Protein AF-A0A4Y2BBR0-F1 (afdb_monomer_lite)

pLDDT: mean 77.21, std 17.89, range [35.38, 98.12]

Radius of gyration: 24.41 Å; chains: 1; bounding box: 59×40×58 Å

Structure (mmCIF, N/CA/C/O backbone):
data_AF-A0A4Y2BBR0-F1
#
_entry.id   AF-A0A4Y2BBR0-F1
#
loop_
_atom_site.group_PDB
_atom_site.id
_atom_site.type_symbol
_atom_site.label_atom_id
_atom_site.label_alt_id
_atom_site.label_comp_id
_atom_site.label_asym_id
_atom_site.label_entity_id
_atom_site.label_seq_id
_atom_site.pdbx_PDB_ins_code
_atom_site.Cartn_x
_atom_site.Cartn_y
_atom_site.Cartn_z
_atom_site.occupancy
_atom_site.B_iso_or_equiv
_atom_site.auth_seq_id
_atom_site.auth_comp_id
_atom_site.auth_asym_id
_atom_site.auth_atom_id
_atom_site.pdbx_PDB_model_num
ATOM 1 N N . MET A 1 1 ? 34.898 -4.108 -26.475 1.00 69.12 1 MET A N 1
ATOM 2 C CA . MET A 1 1 ? 33.436 -4.057 -26.256 1.00 69.12 1 MET A CA 1
ATOM 3 C C . MET A 1 1 ? 33.007 -5.453 -25.834 1.00 69.12 1 MET A C 1
ATOM 5 O O . MET A 1 1 ? 33.370 -6.390 -26.530 1.00 69.12 1 MET A O 1
ATOM 9 N N . PHE A 1 2 ? 32.385 -5.624 -24.665 1.00 76.81 2 PHE A N 1
ATOM 10 C CA . PHE A 1 2 ? 31.959 -6.950 -24.196 1.00 76.81 2 PHE A CA 1
ATOM 11 C C . PHE A 1 2 ? 30.621 -7.337 -24.835 1.00 76.81 2 PHE A C 1
ATOM 13 O O . PHE A 1 2 ? 29.759 -6.477 -25.000 1.00 76.81 2 PHE A O 1
ATOM 20 N N . ASP A 1 3 ? 30.467 -8.614 -25.189 1.00 89.81 3 ASP A N 1
ATOM 21 C CA . ASP A 1 3 ? 29.227 -9.168 -25.743 1.00 89.81 3 ASP A CA 1
ATOM 22 C C . ASP A 1 3 ? 28.131 -9.265 -24.665 1.00 89.81 3 ASP A C 1
ATOM 24 O O . ASP A 1 3 ? 28.410 -9.595 -23.507 1.00 89.81 3 ASP A O 1
ATOM 28 N N . GLU A 1 4 ? 26.876 -9.025 -25.044 1.00 87.62 4 GLU A N 1
ATOM 29 C CA . GLU A 1 4 ? 25.710 -9.030 -24.149 1.00 87.62 4 GLU A CA 1
ATOM 30 C C . GLU A 1 4 ? 25.586 -10.361 -23.395 1.00 87.62 4 GLU A C 1
ATOM 32 O O . GLU A 1 4 ? 25.367 -10.397 -22.180 1.00 87.62 4 GLU A O 1
ATOM 37 N N . LYS A 1 5 ? 25.837 -11.478 -24.087 1.00 89.44 5 LYS A N 1
ATOM 38 C CA . LYS A 1 5 ? 25.801 -12.823 -23.493 1.00 89.44 5 LYS A CA 1
ATOM 39 C C . LYS A 1 5 ? 26.865 -13.003 -22.416 1.00 89.44 5 LYS A C 1
ATOM 41 O O . LYS A 1 5 ? 26.626 -13.682 -21.417 1.00 89.44 5 LYS A O 1
ATOM 46 N N . THR A 1 6 ? 28.027 -12.376 -22.597 1.00 92.81 6 THR A N 1
ATOM 47 C CA . THR A 1 6 ? 29.122 -12.421 -21.620 1.00 92.81 6 THR A CA 1
ATOM 48 C C . THR A 1 6 ? 28.715 -11.707 -20.332 1.00 92.81 6 THR A C 1
ATOM 50 O O . THR A 1 6 ? 28.948 -12.230 -19.241 1.00 92.81 6 THR A O 1
ATOM 53 N N . ILE A 1 7 ? 28.023 -10.570 -20.449 1.00 89.75 7 ILE A N 1
ATOM 54 C CA . ILE A 1 7 ? 27.515 -9.797 -19.308 1.00 89.75 7 ILE A CA 1
ATOM 55 C C . ILE A 1 7 ? 26.431 -10.585 -18.560 1.00 89.75 7 ILE A C 1
ATOM 57 O O . ILE A 1 7 ? 26.521 -10.751 -17.344 1.00 89.75 7 ILE A O 1
ATOM 61 N N . VAL A 1 8 ? 25.444 -11.146 -19.269 1.00 89.94 8 VAL A N 1
ATOM 62 C CA . VAL A 1 8 ? 24.365 -11.942 -18.651 1.00 89.94 8 VAL A CA 1
ATOM 63 C C . VAL A 1 8 ? 24.916 -13.174 -17.929 1.00 89.94 8 VAL A C 1
ATOM 65 O O . VAL A 1 8 ? 24.489 -13.483 -16.815 1.00 89.94 8 VAL A O 1
ATOM 68 N N . ASN A 1 9 ? 25.889 -13.869 -18.522 1.00 89.88 9 ASN A N 1
ATOM 69 C CA . ASN A 1 9 ? 26.516 -15.032 -17.895 1.00 89.88 9 ASN A CA 1
ATOM 70 C C . ASN A 1 9 ? 27.319 -14.652 -16.646 1.00 89.88 9 ASN A C 1
ATOM 72 O O . ASN A 1 9 ? 27.265 -15.372 -15.649 1.00 89.88 9 ASN A O 1
ATOM 76 N N . ALA A 1 10 ? 28.023 -13.518 -16.666 1.00 92.38 10 ALA A N 1
ATOM 77 C CA . ALA A 1 10 ? 28.720 -13.009 -15.490 1.00 92.38 10 ALA A CA 1
ATOM 78 C C . ALA A 1 10 ? 27.741 -12.687 -14.348 1.00 92.38 10 ALA A C 1
ATOM 80 O O . ALA A 1 10 ? 27.964 -13.148 -13.232 1.00 92.38 10 ALA A O 1
ATOM 81 N N . LEU A 1 11 ? 26.627 -11.996 -14.635 1.00 93.00 11 LEU A N 1
ATOM 82 C CA . LEU A 1 11 ? 25.576 -11.676 -13.654 1.00 93.00 11 LEU A CA 1
ATOM 83 C C . LEU A 1 11 ? 24.939 -12.935 -13.046 1.00 93.00 11 LEU A C 1
ATOM 85 O O . LEU A 1 11 ? 24.757 -13.012 -11.831 1.00 93.00 11 LEU A O 1
ATOM 89 N N . LYS A 1 12 ? 24.673 -13.959 -13.868 1.00 90.19 12 LYS A N 1
ATOM 90 C CA . LYS A 1 12 ? 24.168 -15.257 -13.393 1.00 90.19 12 LYS A CA 1
ATOM 91 C C . LYS A 1 12 ? 25.164 -15.969 -12.475 1.00 90.19 12 LYS A C 1
ATOM 93 O O . LYS A 1 12 ? 24.751 -16.520 -11.463 1.00 90.19 12 LYS A O 1
ATOM 98 N N . ARG A 1 13 ? 26.468 -15.935 -12.785 1.00 92.75 13 ARG A N 1
ATOM 99 C CA . ARG A 1 13 ? 27.518 -16.558 -11.948 1.00 92.75 13 ARG A CA 1
ATOM 100 C C . ARG A 1 13 ? 27.625 -15.933 -10.557 1.00 92.75 13 ARG A C 1
ATOM 102 O O . ARG A 1 13 ? 28.014 -16.624 -9.624 1.00 92.75 13 ARG A O 1
ATOM 109 N N . ILE A 1 14 ? 27.278 -14.654 -10.424 1.00 94.81 14 ILE A N 1
ATOM 110 C CA . ILE A 1 14 ? 27.237 -13.937 -9.140 1.00 94.81 14 ILE A CA 1
ATOM 111 C C . ILE A 1 14 ? 25.831 -13.908 -8.515 1.00 94.81 14 ILE A C 1
ATOM 113 O O . ILE A 1 14 ? 25.592 -13.137 -7.592 1.00 94.81 14 ILE A O 1
ATOM 1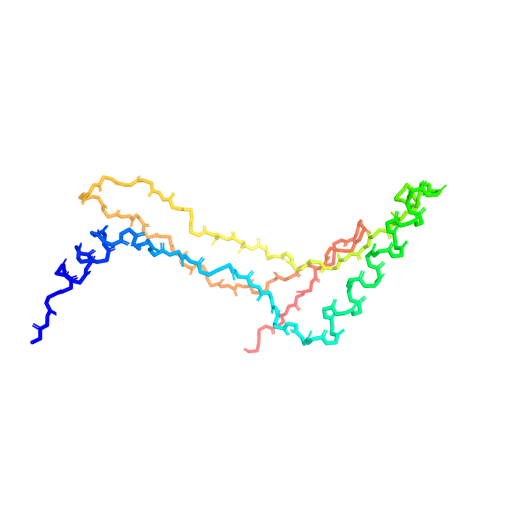17 N N . ASN A 1 15 ? 24.905 -14.749 -8.998 1.00 91.62 15 ASN A N 1
ATOM 118 C CA . ASN A 1 15 ? 23.522 -14.870 -8.517 1.00 91.62 15 ASN A CA 1
ATOM 119 C C . ASN A 1 15 ? 22.710 -13.561 -8.541 1.00 91.62 15 ASN A C 1
ATOM 121 O O . ASN A 1 15 ? 21.762 -13.398 -7.771 1.00 91.62 15 ASN A O 1
ATOM 125 N N . LEU A 1 16 ? 23.034 -12.632 -9.444 1.00 91.88 16 LEU A N 1
ATOM 126 C CA . LEU A 1 16 ? 22.201 -11.458 -9.681 1.00 91.88 16 LEU A CA 1
ATOM 127 C C . LEU A 1 16 ? 21.104 -11.800 -10.687 1.00 91.88 16 LEU A C 1
ATOM 129 O O . LEU A 1 16 ? 21.367 -12.201 -11.822 1.00 91.88 16 LEU A O 1
ATOM 133 N N . MET A 1 17 ? 19.859 -11.607 -10.265 1.00 85.00 17 MET A N 1
ATOM 134 C CA . MET A 1 17 ? 18.686 -11.737 -11.120 1.00 85.00 17 MET A CA 1
ATOM 135 C C . MET A 1 17 ? 18.097 -10.366 -11.416 1.00 85.00 17 MET A C 1
ATOM 137 O O . MET A 1 17 ? 17.962 -9.525 -10.527 1.00 85.00 17 MET A O 1
ATOM 141 N N . PHE A 1 18 ? 17.699 -10.160 -12.669 1.00 82.81 18 PHE A N 1
ATOM 142 C CA . PHE A 1 18 ? 16.931 -8.983 -13.041 1.00 82.81 18 PHE A CA 1
ATOM 143 C C . PHE A 1 18 ? 15.524 -9.082 -12.446 1.00 82.81 18 PHE A C 1
ATOM 145 O O . PHE A 1 18 ? 14.819 -10.070 -12.658 1.00 82.81 18 PHE A O 1
ATOM 152 N N . LYS A 1 19 ? 15.112 -8.053 -11.705 1.00 85.69 19 LYS A N 1
ATOM 153 C CA . LYS A 1 19 ? 13.770 -7.938 -11.138 1.00 85.69 19 LYS A CA 1
ATOM 154 C C . LYS A 1 19 ? 13.156 -6.629 -11.602 1.00 85.69 19 LYS A C 1
ATOM 156 O O . LYS A 1 19 ? 13.784 -5.579 -11.505 1.00 85.69 19 LYS A O 1
ATOM 161 N N . PHE A 1 20 ? 11.918 -6.695 -12.076 1.00 84.00 20 PHE A N 1
ATOM 162 C CA . PHE A 1 20 ? 11.155 -5.491 -12.366 1.00 84.00 20 PHE A CA 1
ATOM 163 C C . PHE A 1 20 ? 10.882 -4.728 -11.073 1.00 84.00 20 PHE A C 1
ATOM 165 O O . PHE A 1 20 ? 10.469 -5.312 -10.065 1.00 84.00 20 PHE A O 1
ATOM 172 N N . ASN A 1 21 ? 11.101 -3.417 -11.115 1.00 81.56 21 ASN A N 1
ATOM 173 C CA . ASN A 1 21 ? 10.698 -2.551 -10.022 1.00 81.56 21 ASN A CA 1
ATOM 174 C C . ASN A 1 21 ? 9.165 -2.558 -9.915 1.00 81.56 21 ASN A C 1
ATOM 176 O O . ASN A 1 21 ? 8.486 -2.494 -10.944 1.00 81.56 21 ASN A O 1
ATOM 180 N N . PRO A 1 22 ? 8.605 -2.651 -8.698 1.00 83.25 22 PRO A N 1
ATOM 181 C CA . PRO A 1 22 ? 7.167 -2.548 -8.517 1.00 83.25 22 PRO A CA 1
ATOM 182 C C . PRO A 1 22 ? 6.687 -1.169 -8.976 1.00 83.25 22 PRO A C 1
ATOM 184 O O . PRO A 1 22 ? 7.330 -0.154 -8.707 1.00 83.25 22 PRO A O 1
ATOM 187 N N . TRP A 1 23 ? 5.543 -1.136 -9.658 1.00 87.81 23 TRP A N 1
ATOM 188 C CA . TRP A 1 23 ? 4.906 0.120 -10.026 1.00 87.81 23 TRP A CA 1
ATOM 189 C C . TRP A 1 23 ? 4.298 0.757 -8.774 1.00 87.81 23 TRP A C 1
ATOM 191 O O . TRP A 1 23 ? 3.396 0.189 -8.154 1.00 87.81 23 TRP A O 1
ATOM 201 N N . VAL A 1 24 ? 4.821 1.916 -8.379 1.00 86.19 24 VAL A N 1
ATOM 202 C CA . VAL A 1 24 ? 4.329 2.696 -7.240 1.00 86.19 24 VAL A CA 1
ATOM 203 C C . VAL A 1 24 ? 3.745 4.000 -7.789 1.00 86.19 24 VAL A C 1
ATOM 205 O O . VAL A 1 24 ? 4.464 4.709 -8.489 1.00 86.19 24 VAL A O 1
ATOM 208 N N . PRO A 1 25 ? 2.475 4.341 -7.493 1.00 84.50 25 PRO A N 1
ATOM 209 C CA . PRO A 1 25 ? 1.804 5.490 -8.111 1.00 84.50 25 PRO A CA 1
ATOM 210 C C . PRO A 1 25 ? 2.478 6.844 -7.857 1.00 84.50 25 PRO A C 1
ATOM 212 O O . PRO A 1 25 ? 2.384 7.738 -8.689 1.00 84.50 25 PRO A O 1
ATOM 215 N N . HIS A 1 26 ? 3.115 7.015 -6.696 1.00 87.38 26 HIS A N 1
ATOM 216 C CA . HIS A 1 26 ? 3.791 8.253 -6.320 1.00 87.38 26 HIS A CA 1
ATOM 217 C C . HIS A 1 26 ? 4.949 7.984 -5.358 1.00 87.38 26 HIS A C 1
ATOM 219 O O . HIS A 1 26 ? 4.878 7.106 -4.491 1.00 87.38 26 HIS A O 1
ATOM 225 N N . GLU A 1 27 ? 6.001 8.788 -5.475 1.00 91.81 27 GLU A N 1
ATOM 226 C CA . GLU A 1 27 ? 7.087 8.811 -4.505 1.00 91.81 27 GLU A CA 1
ATOM 227 C C . GLU A 1 27 ? 6.651 9.586 -3.259 1.00 91.81 27 GLU A C 1
ATOM 229 O O . GLU A 1 27 ? 6.292 10.758 -3.319 1.00 91.81 27 GLU A O 1
ATOM 234 N N . LEU A 1 28 ? 6.653 8.910 -2.111 1.00 93.81 28 LEU A N 1
ATOM 235 C CA . LEU A 1 28 ? 6.291 9.519 -0.833 1.00 93.81 28 LEU A CA 1
ATOM 236 C C . LEU A 1 28 ? 7.480 10.245 -0.207 1.00 93.81 28 LEU A C 1
ATOM 238 O O . LEU A 1 28 ? 8.557 9.649 -0.057 1.00 93.81 28 LEU A O 1
ATOM 242 N N . THR A 1 29 ? 7.248 11.458 0.300 1.00 96.19 29 THR A N 1
ATOM 243 C CA . THR A 1 29 ? 8.230 12.157 1.138 1.00 96.19 29 THR A CA 1
ATOM 244 C C . THR A 1 29 ? 8.402 11.453 2.492 1.00 96.19 29 THR A C 1
ATOM 246 O O . THR A 1 29 ? 7.586 10.619 2.905 1.00 96.19 29 THR A O 1
ATOM 249 N N . ALA A 1 30 ? 9.478 11.768 3.220 1.00 96.69 30 ALA A N 1
ATOM 250 C CA . ALA A 1 30 ? 9.690 11.235 4.570 1.00 96.69 30 ALA A CA 1
ATOM 251 C C . ALA A 1 30 ? 8.531 11.597 5.520 1.00 96.69 30 ALA A C 1
ATOM 253 O O . ALA A 1 30 ? 8.106 10.777 6.340 1.00 96.69 30 ALA A O 1
ATOM 254 N N . ASP A 1 31 ? 7.976 12.795 5.351 1.00 97.69 31 ASP A N 1
ATOM 255 C CA . ASP A 1 31 ? 6.855 13.292 6.137 1.00 97.69 31 ASP A CA 1
ATOM 256 C C . ASP A 1 31 ? 5.546 12.571 5.805 1.00 97.69 31 ASP A C 1
ATOM 258 O O . ASP A 1 31 ? 4.815 12.198 6.726 1.00 97.69 31 ASP A O 1
ATOM 262 N N . ASP A 1 32 ? 5.274 12.282 4.530 1.00 96.56 32 ASP A N 1
ATOM 263 C CA . ASP A 1 32 ? 4.090 11.505 4.139 1.00 96.56 32 ASP A CA 1
ATOM 264 C C . ASP A 1 32 ? 4.154 10.087 4.702 1.00 96.56 32 ASP A C 1
ATOM 266 O O . ASP A 1 32 ? 3.166 9.574 5.233 1.00 96.56 32 ASP A O 1
ATOM 270 N N . LYS A 1 33 ? 5.337 9.458 4.665 1.00 96.19 33 LYS A N 1
ATOM 271 C CA . LYS A 1 33 ? 5.563 8.139 5.277 1.00 96.19 33 LYS A CA 1
ATOM 272 C C . LYS A 1 33 ? 5.298 8.177 6.782 1.00 96.19 33 LYS A C 1
ATOM 274 O O . LYS A 1 33 ? 4.624 7.283 7.301 1.00 96.19 33 LYS A O 1
ATOM 279 N N . ARG A 1 34 ? 5.781 9.214 7.480 1.00 97.88 34 ARG A N 1
ATOM 280 C CA . ARG A 1 34 ? 5.544 9.405 8.921 1.00 97.88 34 ARG A CA 1
ATOM 281 C C . ARG A 1 34 ? 4.054 9.560 9.223 1.00 97.88 34 ARG A C 1
ATOM 283 O O . ARG A 1 34 ? 3.544 8.840 10.080 1.00 97.88 34 ARG A O 1
ATOM 290 N N . LYS A 1 35 ? 3.358 10.447 8.505 1.00 97.88 35 LYS A N 1
ATOM 291 C CA . LYS A 1 35 ? 1.915 10.694 8.676 1.00 97.88 35 LYS A CA 1
ATOM 292 C C . LYS A 1 35 ? 1.099 9.432 8.407 1.00 97.88 35 LYS A C 1
ATOM 294 O O . LYS A 1 35 ? 0.300 9.037 9.251 1.00 97.88 35 LYS A O 1
ATOM 299 N N . ARG A 1 36 ? 1.361 8.738 7.292 1.00 97.06 36 ARG A N 1
ATOM 300 C CA . ARG A 1 36 ? 0.700 7.463 6.964 1.00 97.06 36 ARG A CA 1
ATOM 301 C C . ARG A 1 36 ? 0.895 6.437 8.078 1.00 97.06 36 ARG A C 1
ATOM 303 O O . ARG A 1 36 ? -0.084 5.856 8.533 1.00 97.06 36 ARG A O 1
ATOM 310 N N . LYS A 1 37 ? 2.129 6.247 8.562 1.00 97.69 37 LYS A N 1
ATOM 311 C CA . LYS A 1 37 ? 2.422 5.299 9.650 1.00 97.69 37 LYS A CA 1
ATOM 312 C C . LYS A 1 37 ? 1.678 5.654 10.940 1.00 97.69 37 LYS A C 1
ATOM 314 O O . LYS A 1 37 ? 1.113 4.762 11.564 1.00 97.69 37 LYS A O 1
ATOM 319 N N . ALA A 1 38 ? 1.668 6.929 11.328 1.00 98.12 38 ALA A N 1
ATOM 320 C CA . ALA A 1 38 ? 0.954 7.384 12.518 1.00 98.12 38 ALA A CA 1
ATOM 321 C C . ALA A 1 38 ? -0.555 7.111 12.406 1.00 98.12 38 ALA A C 1
ATOM 323 O O . ALA A 1 38 ? -1.122 6.484 13.297 1.00 98.12 38 ALA A O 1
ATOM 324 N N . ASN A 1 39 ? -1.169 7.476 11.276 1.00 97.25 39 ASN A N 1
ATOM 325 C CA . ASN A 1 39 ? -2.594 7.252 11.028 1.00 97.25 39 ASN A CA 1
ATOM 326 C C . ASN A 1 39 ? -2.951 5.759 11.074 1.00 97.25 39 ASN A C 1
ATOM 328 O O . ASN A 1 39 ? -3.912 5.382 11.740 1.00 97.25 39 ASN A O 1
ATOM 332 N N . PHE A 1 40 ? -2.150 4.897 10.437 1.00 96.44 40 PHE A N 1
ATOM 333 C CA . PHE A 1 40 ? -2.373 3.448 10.473 1.00 96.44 40 PHE A CA 1
ATOM 334 C C . PHE A 1 40 ? -2.291 2.869 11.886 1.00 96.44 40 PHE A C 1
ATOM 336 O O . PHE A 1 40 ? -3.095 2.011 12.239 1.00 96.44 40 PHE A O 1
ATOM 343 N N . LEU A 1 41 ? -1.340 3.324 12.706 1.00 97.69 41 LEU A N 1
ATOM 344 C CA . LEU A 1 41 ? -1.218 2.852 14.087 1.00 97.69 41 LEU A CA 1
ATOM 345 C C . LEU A 1 41 ? -2.422 3.262 14.939 1.00 97.69 41 LEU A C 1
ATOM 347 O O . LEU A 1 41 ? -2.865 2.465 15.763 1.00 97.69 41 LEU A O 1
ATOM 351 N N . THR A 1 42 ? -2.955 4.466 14.733 1.00 96.12 42 THR A N 1
ATOM 352 C CA . THR A 1 42 ? -4.177 4.925 15.405 1.00 96.12 42 THR A CA 1
ATOM 353 C C . THR A 1 42 ? -5.380 4.089 14.979 1.00 96.12 42 THR A C 1
ATOM 355 O O . THR A 1 42 ? -5.996 3.458 15.830 1.00 96.12 42 THR A O 1
ATOM 358 N N . LEU A 1 43 ? -5.627 3.955 13.671 1.00 95.06 43 LEU A N 1
ATOM 359 C CA . LEU A 1 43 ? -6.735 3.145 13.149 1.00 95.06 43 LEU A CA 1
ATOM 360 C C . LEU A 1 43 ? -6.668 1.686 13.620 1.00 95.06 43 LEU A C 1
ATOM 362 O O . LEU A 1 43 ? -7.688 1.086 13.943 1.00 95.06 43 LEU A O 1
ATOM 366 N N . LEU A 1 44 ? -5.465 1.109 13.704 1.00 95.88 44 LEU A N 1
ATOM 367 C CA . LEU A 1 44 ? -5.279 -0.251 14.206 1.00 95.88 44 LEU A CA 1
ATOM 368 C C . LEU A 1 44 ? -5.606 -0.375 15.700 1.00 95.88 44 LEU A C 1
ATOM 370 O O . LEU A 1 44 ? -6.133 -1.403 16.127 1.00 95.88 44 LEU A O 1
ATOM 374 N N . ARG A 1 45 ? -5.272 0.638 16.509 1.00 96.00 45 ARG A N 1
ATOM 375 C CA . ARG A 1 45 ? -5.643 0.674 17.932 1.00 96.00 45 ARG A CA 1
ATOM 376 C C . ARG A 1 45 ? -7.155 0.763 18.083 1.00 96.00 45 ARG A C 1
ATOM 378 O O . ARG A 1 45 ? -7.717 -0.016 18.850 1.00 96.00 45 ARG A O 1
ATOM 385 N N . ASP A 1 46 ? -7.790 1.635 17.31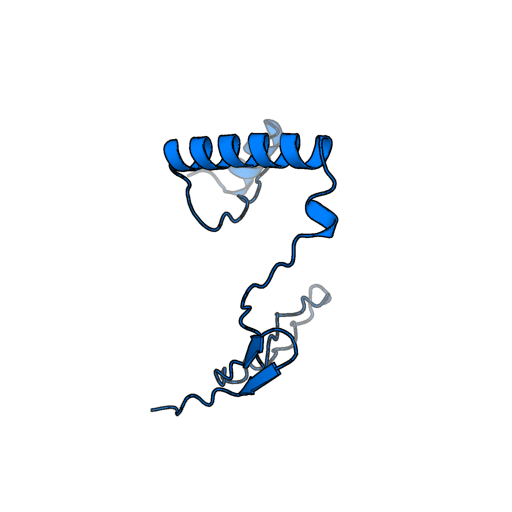1 1.00 94.12 46 ASP A N 1
ATOM 386 C CA . ASP A 1 46 ? -9.237 1.833 17.345 1.00 94.12 46 ASP A CA 1
ATOM 387 C C . ASP A 1 46 ? -9.968 0.560 16.913 1.00 94.12 46 ASP A C 1
ATOM 389 O O . ASP A 1 46 ? -10.841 0.100 17.639 1.00 94.12 46 ASP A O 1
ATOM 393 N N . GLN A 1 47 ? -9.515 -0.100 15.840 1.00 95.06 47 GLN A N 1
ATOM 394 C CA . GLN A 1 47 ? -10.068 -1.378 15.372 1.00 95.06 47 GLN A CA 1
ATOM 395 C C . GLN A 1 47 ? -9.925 -2.530 16.378 1.00 95.06 47 GLN A C 1
ATOM 397 O O . GLN A 1 47 ? -10.713 -3.475 16.368 1.00 95.06 47 GLN A O 1
ATOM 402 N N . ARG A 1 48 ? -8.900 -2.501 17.236 1.00 94.56 48 ARG A N 1
ATOM 403 C CA . ARG A 1 48 ? -8.739 -3.500 18.306 1.00 94.56 48 ARG A CA 1
ATOM 404 C C . ARG A 1 48 ? -9.640 -3.217 19.500 1.00 94.56 48 ARG A C 1
ATOM 406 O O . ARG A 1 48 ? -10.022 -4.154 20.194 1.00 94.56 48 ARG A O 1
ATOM 413 N N . LYS A 1 49 ? -9.931 -1.943 19.761 1.00 94.62 49 LYS A N 1
ATOM 414 C CA . LYS A 1 49 ? -10.794 -1.514 20.862 1.00 94.62 49 LYS A CA 1
ATOM 415 C C . LYS A 1 49 ? -12.272 -1.676 20.503 1.00 94.62 49 LYS A C 1
ATOM 417 O O . LYS A 1 49 ? -13.061 -2.120 21.329 1.00 94.62 49 LYS A O 1
ATOM 422 N N . GLU A 1 50 ? -12.632 -1.329 19.275 1.00 90.38 50 GLU A N 1
ATOM 423 C CA . GLU A 1 50 ? -13.991 -1.322 18.743 1.00 90.38 50 GLU A CA 1
ATOM 424 C C . GLU A 1 50 ? -13.976 -1.839 17.299 1.00 90.38 50 GLU A C 1
ATOM 426 O O . GLU A 1 50 ? -13.018 -1.623 16.566 1.00 90.38 50 GLU A O 1
ATOM 431 N N . LYS A 1 51 ? -15.041 -2.509 16.849 1.00 89.19 51 LYS A N 1
ATOM 432 C CA . LYS A 1 51 ? -15.136 -3.019 15.469 1.00 89.19 51 LYS A CA 1
ATOM 433 C C . LYS A 1 51 ? -15.471 -1.890 14.482 1.00 89.19 51 LYS A C 1
ATOM 435 O O . LYS A 1 51 ? -16.588 -1.816 13.977 1.00 89.19 51 LYS A O 1
ATOM 440 N N . ILE A 1 52 ? -14.526 -0.982 14.234 1.00 91.12 52 ILE A N 1
ATOM 441 C CA . ILE A 1 52 ? -14.728 0.180 13.355 1.00 91.12 52 ILE A CA 1
ATOM 442 C C . ILE A 1 52 ? -14.948 -0.224 11.892 1.00 91.12 52 ILE A C 1
ATOM 444 O O . ILE A 1 52 ? -15.717 0.442 11.208 1.00 91.12 52 ILE A O 1
ATOM 448 N N . LEU A 1 53 ? -14.346 -1.327 11.424 1.00 91.25 53 LEU A N 1
ATOM 449 C CA . LEU A 1 53 ? -14.490 -1.784 10.032 1.00 91.25 53 LEU A CA 1
ATOM 450 C C . LEU A 1 53 ? -15.945 -2.088 9.648 1.00 91.25 53 LEU A C 1
ATOM 452 O O . LEU A 1 53 ? -16.336 -1.765 8.534 1.00 91.25 53 LEU A O 1
ATOM 456 N N . ASP A 1 54 ? -16.756 -2.615 10.571 1.00 91.56 54 ASP A N 1
ATOM 457 C CA . ASP A 1 54 ? -18.165 -2.957 10.305 1.00 91.56 54 ASP A CA 1
ATOM 458 C C . ASP A 1 54 ? -19.043 -1.709 10.085 1.00 91.56 54 ASP A C 1
ATOM 460 O O . ASP A 1 54 ? -20.183 -1.811 9.638 1.00 91.56 54 ASP A O 1
ATOM 464 N N . ARG A 1 55 ? -18.527 -0.521 10.428 1.00 92.31 55 ARG A N 1
ATOM 465 C CA . ARG A 1 55 ? -19.225 0.768 10.320 1.00 92.31 55 ARG A CA 1
ATOM 466 C C . ARG A 1 55 ? -18.696 1.641 9.184 1.00 92.31 55 ARG A C 1
ATOM 468 O O . ARG A 1 55 ? -19.287 2.682 8.906 1.00 92.31 55 ARG A O 1
ATOM 475 N N . ILE A 1 56 ? -17.568 1.277 8.574 1.00 92.88 56 ILE A N 1
ATOM 476 C CA . ILE A 1 56 ? -16.942 2.091 7.532 1.00 92.88 56 ILE A CA 1
ATOM 477 C C . ILE A 1 56 ? -17.628 1.800 6.199 1.00 92.88 56 ILE A C 1
ATOM 479 O O . ILE A 1 56 ? -17.563 0.688 5.682 1.00 92.88 56 ILE A O 1
ATOM 483 N N . VAL A 1 57 ? -18.229 2.837 5.621 1.00 93.00 57 VAL A N 1
ATOM 484 C CA . VAL A 1 57 ? -18.668 2.854 4.224 1.00 93.00 57 VAL A CA 1
ATOM 485 C C . VAL A 1 57 ? -17.597 3.582 3.416 1.00 93.00 57 VAL A C 1
ATOM 487 O O . VAL A 1 57 ? -17.239 4.713 3.743 1.00 93.00 57 VAL A O 1
ATOM 490 N N . THR A 1 58 ? -17.051 2.928 2.392 1.00 93.88 58 THR A N 1
ATOM 491 C CA . THR A 1 58 ? -16.067 3.521 1.475 1.00 93.88 58 THR A CA 1
ATOM 492 C C . THR A 1 58 ? -16.690 3.737 0.108 1.00 93.88 58 THR A C 1
ATOM 494 O O . THR A 1 58 ? -17.322 2.820 -0.406 1.00 93.88 58 THR A O 1
ATOM 497 N N . CYS A 1 59 ? -16.425 4.883 -0.508 1.00 92.69 59 CYS A N 1
ATOM 498 C CA . CYS A 1 59 ? -16.740 5.156 -1.904 1.00 92.69 59 CYS A CA 1
ATOM 499 C C . CYS A 1 59 ? -15.486 5.700 -2.603 1.00 92.69 59 CYS A C 1
ATOM 501 O O . CYS A 1 59 ? -14.697 6.428 -1.997 1.00 92.69 59 CYS A O 1
ATOM 503 N N . ASP A 1 60 ? -15.276 5.301 -3.855 1.00 92.00 60 ASP A N 1
ATOM 504 C CA . ASP A 1 60 ? -14.223 5.839 -4.718 1.00 92.00 60 ASP A CA 1
ATOM 505 C C . ASP A 1 60 ? -14.702 5.818 -6.170 1.00 92.00 60 ASP A C 1
ATOM 507 O O . ASP A 1 60 ? -15.360 4.869 -6.605 1.00 92.00 60 ASP A O 1
ATOM 511 N N . GLU A 1 61 ? -14.365 6.859 -6.924 1.00 88.62 61 GLU A N 1
ATOM 512 C CA . GLU A 1 61 ? -14.722 6.939 -8.333 1.00 88.62 61 GLU A CA 1
ATOM 513 C C . GLU A 1 61 ? -13.670 6.225 -9.173 1.00 88.62 61 GLU A C 1
ATOM 515 O O . GLU A 1 61 ? -12.482 6.555 -9.164 1.00 88.62 61 GLU A O 1
ATOM 520 N N . LYS A 1 62 ? -14.119 5.259 -9.974 1.00 84.38 62 LYS A N 1
ATOM 521 C CA . LYS A 1 62 ? -13.248 4.567 -10.917 1.00 84.38 62 LYS A CA 1
ATOM 522 C C . LYS A 1 62 ? -13.685 4.826 -12.346 1.00 84.38 62 LYS A C 1
ATOM 524 O O . LYS A 1 62 ? -14.813 4.538 -12.734 1.00 84.38 62 LYS A O 1
ATOM 529 N N . TRP A 1 63 ? -12.736 5.268 -13.164 1.00 82.50 63 TRP A N 1
ATOM 530 C CA . TRP A 1 63 ? -12.918 5.325 -14.608 1.00 82.50 63 TRP A CA 1
ATOM 531 C C . TRP A 1 63 ? -12.954 3.910 -15.191 1.00 82.50 63 TRP A C 1
ATOM 533 O O . TRP A 1 63 ? -11.962 3.175 -15.133 1.00 82.50 63 TRP A O 1
ATOM 543 N N . VAL A 1 64 ? -14.091 3.528 -15.776 1.00 78.06 64 VAL A N 1
ATOM 544 C CA . VAL A 1 64 ? -14.233 2.281 -16.536 1.00 78.06 64 VAL A CA 1
ATOM 545 C C . VAL A 1 64 ? -14.204 2.611 -18.023 1.0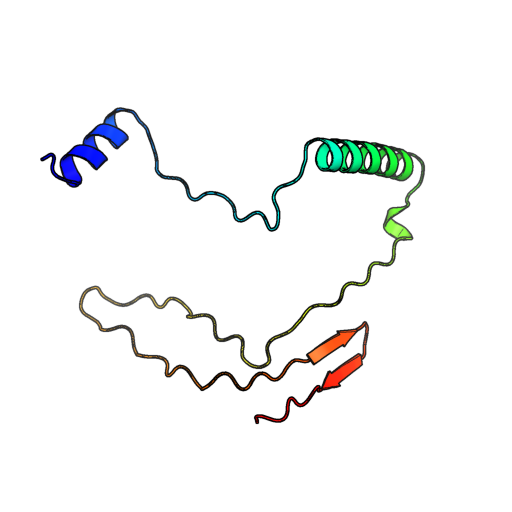0 78.06 64 VAL A C 1
ATOM 547 O O . VAL A 1 64 ? -15.024 3.377 -18.529 1.00 78.06 64 VAL A O 1
ATOM 550 N N . TYR A 1 65 ? -13.232 2.040 -18.732 1.00 76.88 65 TYR A N 1
ATOM 551 C CA . TYR A 1 65 ? -13.162 2.161 -20.184 1.00 76.88 65 TYR A CA 1
ATOM 552 C C . TYR A 1 65 ? -14.254 1.314 -20.833 1.00 76.88 65 TYR A C 1
ATOM 554 O O . TYR A 1 65 ? -14.370 0.129 -20.525 1.00 76.88 65 TYR A O 1
ATOM 562 N N . TYR A 1 66 ? -14.984 1.897 -21.788 1.00 71.06 66 TYR A N 1
ATOM 563 C CA . TYR A 1 66 ? -16.002 1.176 -22.558 1.00 71.06 66 TYR A CA 1
ATOM 564 C C . TYR A 1 66 ? -15.434 -0.048 -23.291 1.00 71.06 66 TYR A C 1
ATOM 566 O O . TYR A 1 66 ? -16.028 -1.120 -23.284 1.00 71.06 66 TYR A O 1
ATOM 574 N N . ASN A 1 67 ? -14.250 0.101 -23.892 1.00 72.06 67 ASN A N 1
ATOM 575 C CA . ASN A 1 67 ? -13.539 -0.985 -24.554 1.00 72.06 67 ASN A CA 1
ATOM 576 C C . ASN A 1 67 ? -12.122 -1.116 -23.978 1.00 72.06 67 ASN A C 1
ATOM 578 O O . ASN A 1 67 ? -11.186 -0.470 -24.449 1.00 72.06 67 ASN A O 1
ATOM 582 N N . ASN A 1 68 ? -11.970 -1.934 -22.935 1.00 68.31 68 ASN A N 1
ATOM 583 C CA . ASN A 1 68 ? -10.672 -2.268 -22.348 1.00 68.31 68 ASN A CA 1
ATOM 584 C C . ASN A 1 68 ? -10.095 -3.545 -22.984 1.00 68.31 68 ASN A C 1
ATOM 586 O O . ASN A 1 68 ? -9.892 -4.551 -22.300 1.00 68.31 68 ASN A O 1
ATOM 590 N N . THR A 1 69 ? -9.870 -3.547 -24.302 1.00 64.50 69 THR A N 1
ATOM 591 C CA . THR A 1 69 ? -9.132 -4.634 -24.961 1.00 64.50 69 THR A CA 1
ATOM 592 C C . THR A 1 69 ? -7.678 -4.582 -24.510 1.00 64.50 69 THR A C 1
ATOM 594 O O . THR A 1 69 ? -6.841 -3.929 -25.135 1.00 64.50 69 THR A O 1
ATOM 597 N N . SER A 1 70 ? -7.358 -5.265 -23.414 1.00 61.88 70 SER A N 1
ATOM 598 C CA . SER A 1 70 ? -5.983 -5.668 -23.163 1.00 61.88 70 SER A CA 1
ATOM 599 C C . SER A 1 70 ? -5.576 -6.641 -24.268 1.00 61.88 70 SER A C 1
ATOM 601 O O . SER A 1 70 ? -6.381 -7.466 -24.711 1.00 61.88 70 SER A O 1
ATOM 603 N N . SER A 1 71 ? -4.338 -6.539 -24.754 1.00 60.06 71 SER A N 1
ATOM 604 C CA . SER A 1 71 ? -3.777 -7.570 -25.621 1.00 60.06 71 SER A CA 1
ATOM 605 C C . SER A 1 71 ? -3.778 -8.873 -24.825 1.00 60.06 71 SER A C 1
ATOM 607 O O . SER A 1 71 ? -2.922 -9.077 -23.962 1.00 60.06 71 SER A O 1
ATOM 609 N N . LYS A 1 72 ? -4.773 -9.735 -25.044 1.00 58.62 72 LYS A N 1
ATOM 610 C CA . LYS A 1 72 ? -4.740 -11.086 -24.495 1.00 58.62 72 LYS A CA 1
ATOM 611 C C . LYS A 1 72 ? -3.548 -11.770 -25.155 1.00 58.62 72 LYS A C 1
ATOM 613 O O . LYS A 1 72 ? -3.557 -11.969 -26.366 1.00 58.62 72 LYS A O 1
ATOM 618 N N . GLY A 1 73 ? -2.502 -12.047 -24.379 1.00 59.22 73 GLY A N 1
ATOM 619 C CA . GLY A 1 73 ? -1.377 -12.841 -24.858 1.00 59.22 73 GLY A CA 1
ATOM 620 C C . GLY A 1 73 ? -1.904 -14.197 -25.315 1.00 59.22 73 GLY A C 1
ATOM 621 O O . GLY A 1 73 ? -2.519 -14.913 -24.526 1.00 59.22 73 GLY A O 1
ATOM 622 N N . GLY A 1 74 ? -1.730 -14.507 -26.595 1.00 64.25 74 GLY A N 1
ATOM 623 C CA . GLY A 1 74 ? -1.983 -15.831 -27.146 1.00 64.25 74 GLY A CA 1
ATOM 624 C C . GLY A 1 74 ? -0.703 -16.654 -27.097 1.00 64.25 74 GLY A C 1
ATOM 625 O O . GLY A 1 74 ? 0.387 -16.123 -27.307 1.00 64.25 74 GLY A O 1
ATOM 626 N N . TRP A 1 75 ? -0.829 -17.947 -26.818 1.00 64.38 75 TRP A N 1
ATOM 627 C CA . TRP A 1 75 ? 0.245 -18.892 -27.094 1.00 64.38 75 TRP A CA 1
ATOM 628 C C . TRP A 1 75 ? 0.193 -19.217 -28.588 1.00 64.38 75 TRP A C 1
ATOM 630 O O . TRP A 1 75 ? -0.832 -19.694 -29.070 1.00 64.38 75 TRP A O 1
ATOM 640 N N . SER A 1 76 ? 1.273 -18.942 -29.313 1.00 67.38 76 SER A N 1
ATOM 641 C CA . SER A 1 76 ? 1.432 -19.319 -30.722 1.00 67.38 76 SER A CA 1
ATOM 642 C C . SER A 1 76 ? 2.670 -20.192 -30.870 1.00 67.38 76 SER A C 1
ATOM 644 O O . SER A 1 76 ? 3.629 -20.054 -30.102 1.00 67.38 76 SER A O 1
ATOM 646 N N . ALA A 1 77 ? 2.649 -21.112 -31.836 1.00 72.12 77 ALA A N 1
ATOM 647 C CA . ALA A 1 77 ? 3.824 -21.912 -32.154 1.00 72.12 77 ALA A CA 1
ATOM 648 C C . ALA A 1 77 ? 4.979 -20.999 -32.635 1.00 72.12 77 ALA A C 1
ATOM 650 O O . ALA A 1 77 ? 4.710 -19.947 -33.213 1.00 72.12 77 ALA A O 1
ATOM 651 N N . PRO A 1 78 ? 6.262 -21.383 -32.465 1.00 74.25 78 PRO A N 1
ATOM 652 C CA . PRO A 1 78 ? 7.423 -20.534 -32.783 1.00 74.25 78 PRO A CA 1
ATOM 653 C C . PRO A 1 78 ? 7.519 -20.016 -34.231 1.00 74.25 78 PRO A C 1
ATOM 655 O O . PRO A 1 78 ? 8.337 -19.143 -34.506 1.00 74.25 78 PRO A O 1
ATOM 658 N N . ALA A 1 79 ? 6.717 -20.560 -35.148 1.00 70.62 79 ALA A N 1
ATOM 659 C CA . ALA A 1 79 ? 6.671 -20.190 -36.562 1.00 70.62 79 ALA A CA 1
ATOM 660 C C . ALA A 1 79 ? 5.330 -19.559 -36.9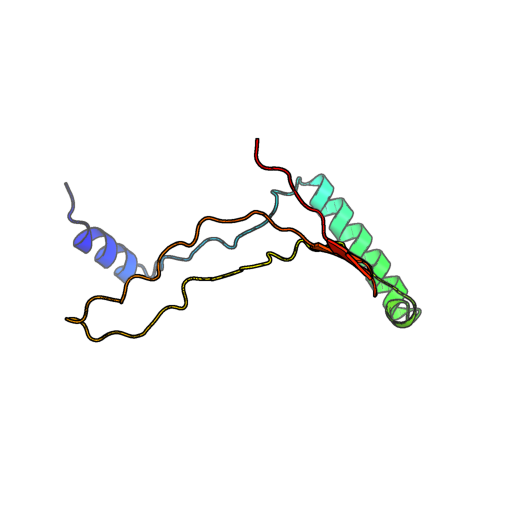93 1.00 70.62 79 ALA A C 1
ATOM 662 O O . ALA A 1 79 ? 5.174 -19.200 -38.158 1.00 70.62 79 ALA A O 1
ATOM 663 N N . GLU A 1 80 ? 4.361 -19.424 -36.085 1.00 71.12 80 GLU A N 1
ATOM 664 C CA . GLU A 1 80 ? 3.066 -18.808 -36.377 1.00 71.12 80 GLU A CA 1
ATOM 665 C C . GLU A 1 80 ? 3.094 -17.314 -36.054 1.00 71.12 80 GLU A C 1
ATOM 667 O O . GLU A 1 80 ? 3.465 -16.899 -34.954 1.00 71.12 80 GLU A O 1
ATOM 672 N N . SER A 1 81 ? 2.664 -16.485 -37.007 1.00 64.00 81 SER A N 1
ATOM 673 C CA . SER A 1 81 ? 2.448 -15.067 -36.741 1.00 64.00 81 SER A CA 1
ATOM 674 C C . SER A 1 81 ? 1.250 -14.904 -35.809 1.00 64.00 81 SER A C 1
ATOM 676 O O . SER A 1 81 ? 0.143 -15.326 -36.151 1.00 64.00 81 SER A O 1
ATOM 678 N N . ALA A 1 82 ? 1.445 -14.249 -34.665 1.00 64.69 82 ALA A N 1
ATOM 679 C CA . ALA A 1 82 ? 0.333 -13.823 -33.826 1.00 64.69 82 ALA A CA 1
ATOM 680 C C . ALA A 1 82 ? -0.621 -12.956 -34.667 1.00 64.69 82 ALA A C 1
ATOM 682 O O . ALA A 1 82 ? -0.198 -11.960 -35.259 1.00 64.69 82 ALA A O 1
ATOM 683 N N . GLY A 1 83 ? -1.892 -13.356 -34.756 1.00 63.50 83 GLY A N 1
ATOM 684 C CA . GLY A 1 83 ? -2.899 -12.608 -35.505 1.00 63.50 83 GLY A CA 1
ATOM 685 C C . GLY A 1 83 ? -2.949 -11.148 -35.051 1.00 63.50 83 GLY A C 1
ATOM 686 O O . GLY A 1 83 ? -2.877 -10.851 -33.856 1.00 63.50 83 GLY A O 1
ATOM 687 N N . SER A 1 84 ? -3.056 -10.218 -35.999 1.00 59.66 84 SER A N 1
ATOM 688 C CA . SER A 1 84 ? -3.192 -8.802 -35.679 1.00 59.66 84 SER A CA 1
ATOM 689 C C . SER A 1 84 ? -4.612 -8.525 -35.187 1.00 59.66 84 SER A C 1
ATOM 691 O O . SER A 1 84 ? -5.599 -8.716 -35.893 1.00 59.66 84 SER A O 1
ATOM 693 N N . VAL A 1 85 ? -4.732 -8.047 -33.951 1.00 56.41 85 VAL A N 1
ATOM 694 C CA . VAL A 1 85 ? -5.978 -7.435 -33.486 1.00 56.41 85 VAL A CA 1
ATOM 695 C C . VAL A 1 85 ? -5.948 -5.986 -33.952 1.00 56.41 85 VAL A C 1
ATOM 697 O O . VAL A 1 85 ? -5.066 -5.224 -33.550 1.00 56.41 85 VAL A O 1
ATOM 700 N N . ALA A 1 86 ? -6.885 -5.597 -34.818 1.00 55.59 86 ALA A N 1
ATOM 701 C CA . ALA A 1 86 ? -7.029 -4.203 -35.213 1.00 55.59 86 ALA A CA 1
ATOM 702 C C . ALA A 1 86 ? -7.207 -3.343 -33.950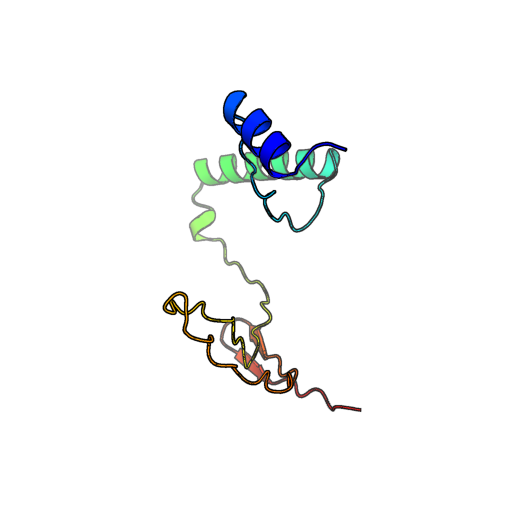 1.00 55.59 86 ALA A C 1
ATOM 704 O O . ALA A 1 86 ? -8.132 -3.571 -33.165 1.00 55.59 86 ALA A O 1
ATOM 705 N N . ARG A 1 87 ? -6.332 -2.346 -33.743 1.00 52.16 87 ARG A N 1
ATOM 706 C CA . ARG A 1 87 ? -6.599 -1.280 -32.770 1.00 52.16 87 ARG A CA 1
ATOM 707 C C . ARG A 1 87 ? -7.809 -0.519 -33.293 1.00 52.16 87 ARG A C 1
ATOM 709 O O . ARG A 1 87 ? -7.663 0.368 -34.128 1.00 52.16 87 ARG A O 1
ATOM 716 N N . LEU A 1 88 ? -9.002 -0.884 -32.834 1.00 55.34 88 LEU A N 1
ATOM 717 C CA . LEU A 1 88 ? -10.168 -0.038 -33.036 1.00 55.34 88 LEU A CA 1
ATOM 718 C C . LEU A 1 88 ? -9.847 1.320 -32.405 1.00 55.34 88 LEU A C 1
ATOM 720 O O . LEU A 1 88 ? -9.321 1.387 -31.290 1.00 55.34 88 LEU A O 1
ATOM 724 N N . VAL A 1 89 ? -10.087 2.392 -33.162 1.00 50.47 89 VAL A N 1
ATOM 725 C CA . VAL A 1 89 ? -9.898 3.772 -32.709 1.00 50.47 89 VAL A CA 1
ATOM 726 C C . VAL A 1 89 ? -10.581 3.912 -31.352 1.00 50.47 89 VAL A C 1
ATOM 728 O O . VAL A 1 89 ? -11.764 3.606 -31.219 1.00 50.47 89 VAL A O 1
ATOM 731 N N . LEU A 1 90 ? -9.816 4.324 -30.338 1.00 53.38 90 LEU A N 1
ATOM 732 C CA . LEU A 1 90 ? -10.317 4.576 -28.990 1.00 53.38 90 LEU A CA 1
ATOM 733 C C . LEU A 1 90 ? -11.371 5.686 -29.060 1.00 53.38 90 LEU A C 1
ATOM 735 O O . LEU A 1 90 ? -11.048 6.864 -28.923 1.00 53.38 90 LEU A O 1
ATOM 739 N N . THR A 1 91 ? -12.640 5.337 -29.248 1.00 51.34 91 THR A N 1
ATOM 740 C CA . THR A 1 91 ? -13.727 6.242 -28.887 1.00 51.34 91 THR A CA 1
ATOM 741 C C . THR A 1 91 ? -13.694 6.350 -27.370 1.00 51.34 91 THR A C 1
ATOM 743 O O . THR A 1 91 ? -14.044 5.397 -26.670 1.00 51.34 91 THR A O 1
ATOM 746 N N . ARG A 1 92 ? -13.198 7.481 -26.858 1.00 50.50 92 ARG A N 1
ATOM 747 C CA . ARG A 1 92 ? -13.138 7.795 -25.426 1.00 50.50 92 ARG A CA 1
ATOM 748 C C . ARG A 1 92 ? -14.552 8.004 -24.878 1.00 50.50 92 ARG A C 1
ATOM 750 O O . ARG A 1 92 ? -14.991 9.129 -24.655 1.00 50.50 92 ARG A O 1
ATOM 757 N N . ARG A 1 93 ? -15.278 6.905 -24.687 1.00 56.91 93 ARG A N 1
ATOM 758 C CA . ARG A 1 93 ? -16.489 6.877 -23.871 1.00 56.91 93 ARG A CA 1
ATOM 759 C C . ARG A 1 93 ? -16.100 6.442 -22.470 1.00 56.91 93 ARG A C 1
ATOM 761 O O . ARG A 1 93 ? -15.518 5.369 -22.288 1.00 56.91 93 ARG A O 1
ATOM 768 N N . TYR A 1 94 ? -16.385 7.315 -21.518 1.00 53.72 94 TYR A N 1
ATOM 769 C CA . TYR A 1 94 ? -16.161 7.092 -20.104 1.00 53.72 94 TYR A CA 1
ATOM 770 C C . TYR A 1 94 ? -17.513 7.035 -19.410 1.00 53.72 94 TYR A C 1
ATOM 772 O O . TYR A 1 94 ? -18.424 7.790 -19.751 1.00 53.72 94 TYR A O 1
ATOM 780 N N . PHE A 1 95 ? -17.602 6.166 -18.416 1.00 58.97 95 PHE A N 1
ATOM 781 C CA . PHE A 1 95 ? -18.719 6.136 -17.490 1.00 58.97 95 PHE A CA 1
ATOM 782 C C . PHE A 1 95 ? -18.153 6.355 -16.095 1.00 58.97 95 PHE A C 1
ATOM 784 O O . PHE A 1 95 ? -17.150 5.730 -15.732 1.00 58.97 95 PHE A O 1
ATOM 791 N N . SER A 1 96 ? -18.773 7.255 -15.339 1.00 57.22 96 SER A N 1
ATOM 792 C CA . SER A 1 96 ? -18.587 7.303 -13.894 1.00 57.22 96 SER A CA 1
ATOM 793 C C . SER A 1 96 ? -19.515 6.261 -13.287 1.00 57.22 96 SER A C 1
ATOM 795 O O . SER A 1 96 ? -20.718 6.256 -13.560 1.00 57.22 96 SER A O 1
ATOM 797 N N . VAL A 1 97 ? -18.943 5.358 -12.498 1.00 57.84 97 VAL A N 1
ATOM 798 C CA . VAL A 1 97 ? -19.716 4.471 -11.635 1.00 57.84 97 VAL A CA 1
ATOM 799 C C . VAL A 1 97 ? -19.673 5.101 -10.253 1.00 57.84 97 VAL A C 1
ATOM 801 O O . VAL A 1 97 ? -18.644 5.051 -9.585 1.00 57.84 97 VAL A O 1
ATOM 804 N N . SER A 1 98 ? -20.770 5.742 -9.874 1.00 54.59 98 SER A N 1
ATOM 805 C CA . SER A 1 98 ? -21.054 6.118 -8.489 1.00 54.59 98 SER A CA 1
ATOM 806 C C . SER A 1 98 ? -22.054 5.094 -7.970 1.00 54.59 98 SER A C 1
ATOM 808 O O . SER A 1 98 ? -22.854 4.615 -8.772 1.00 54.59 98 SER A O 1
ATOM 810 N N . ASP A 1 99 ? -21.989 4.718 -6.693 1.00 48.25 99 ASP A N 1
ATOM 811 C CA . ASP A 1 99 ? -22.825 3.659 -6.110 1.00 48.25 99 ASP A CA 1
ATOM 812 C C . ASP A 1 99 ? -24.271 3.692 -6.672 1.00 48.25 99 ASP A C 1
ATOM 814 O O . ASP A 1 99 ? -25.013 4.650 -6.475 1.00 48.25 99 ASP A O 1
ATOM 818 N N . GLU A 1 100 ? -24.598 2.659 -7.465 1.00 53.03 100 GLU A N 1
ATOM 819 C CA . GLU A 1 100 ? -25.855 2.395 -8.202 1.00 53.03 100 GLU A CA 1
ATOM 820 C C . GLU A 1 100 ? -26.221 3.240 -9.446 1.00 53.03 100 GLU A C 1
ATOM 822 O O . GLU A 1 100 ? -27.163 2.872 -10.153 1.00 53.03 100 GLU A O 1
ATOM 827 N N . ILE A 1 101 ? -25.480 4.290 -9.817 1.00 49.25 101 ILE A N 1
ATOM 828 C CA . ILE A 1 101 ? -25.789 5.117 -11.002 1.00 49.25 101 ILE A CA 1
ATOM 829 C C . ILE A 1 101 ? -24.633 5.105 -12.010 1.00 49.25 101 ILE A C 1
ATOM 831 O O . ILE A 1 101 ? -23.516 5.537 -11.730 1.00 49.25 101 ILE A O 1
ATOM 835 N N . VAL A 1 102 ? -24.934 4.659 -13.235 1.00 52.06 102 VAL A N 1
ATOM 836 C CA . VAL A 1 102 ? -24.049 4.780 -14.401 1.00 52.06 102 VAL A CA 1
ATOM 837 C C . VAL A 1 102 ? -24.471 6.009 -15.203 1.00 52.06 102 VAL A C 1
ATOM 839 O O . VAL A 1 102 ? -25.542 6.015 -15.808 1.00 52.06 102 VAL A O 1
ATOM 842 N N . ALA A 1 103 ? -23.632 7.045 -15.234 1.00 55.84 103 ALA A N 1
ATOM 843 C CA . ALA A 1 103 ? -23.836 8.210 -16.095 1.00 55.84 103 ALA A CA 1
ATOM 844 C C . ALA A 1 103 ? -22.953 8.110 -17.353 1.00 55.84 103 ALA A C 1
ATOM 846 O O . ALA A 1 103 ? -21.735 7.938 -17.254 1.00 55.84 103 ALA A O 1
ATOM 847 N N . GLU A 1 104 ? -23.557 8.210 -18.546 1.00 51.81 104 GLU A N 1
ATOM 848 C CA . GLU A 1 104 ? -22.828 8.269 -19.823 1.00 51.81 104 GLU A CA 1
ATOM 849 C C . GLU A 1 104 ? -22.377 9.708 -20.101 1.00 51.81 104 GLU A C 1
ATOM 851 O O . GLU A 1 104 ? -23.199 10.603 -20.304 1.00 51.81 104 GLU A O 1
ATOM 856 N N . LEU A 1 105 ? -21.062 9.938 -20.142 1.00 57.84 105 LEU A N 1
ATOM 857 C CA . LEU A 1 105 ? -20.496 11.219 -20.559 1.00 57.84 105 LEU A CA 1
ATOM 858 C C . LEU A 1 105 ? -20.046 11.117 -22.021 1.00 57.84 105 LEU A C 1
ATOM 860 O O . LEU A 1 105 ? -18.999 10.548 -22.340 1.00 57.84 105 LEU A O 1
ATOM 864 N N . PHE A 1 106 ? -20.840 11.684 -22.932 1.00 43.84 106 PHE A N 1
ATOM 865 C CA . PHE A 1 106 ? -20.447 11.843 -24.332 1.00 43.84 106 PHE A CA 1
ATOM 866 C C . PHE A 1 106 ? -19.416 12.967 -24.463 1.00 43.84 106 PHE A C 1
ATOM 868 O O . PHE A 1 106 ? -19.730 14.139 -24.259 1.00 43.84 106 PHE A O 1
ATOM 875 N N . THR A 1 107 ? -18.193 12.629 -24.870 1.00 49.38 107 THR A N 1
ATOM 876 C CA . THR A 1 107 ? -17.235 13.633 -25.344 1.00 49.38 107 THR A CA 1
ATOM 877 C C . THR A 1 107 ? -17.496 13.893 -26.831 1.00 49.38 107 THR A C 1
ATOM 879 O O . THR A 1 107 ? -17.496 12.973 -27.650 1.00 49.38 107 THR A O 1
ATOM 882 N N . LYS A 1 108 ? -17.798 15.148 -27.189 1.00 39.09 108 LYS A N 1
ATOM 883 C CA . LYS A 1 108 ? -17.859 15.583 -28.591 1.00 39.09 108 LYS A CA 1
ATOM 884 C C . LYS A 1 108 ? -16.424 15.629 -29.113 1.00 39.09 108 LYS A C 1
ATOM 886 O O . LYS A 1 108 ? -15.606 16.356 -28.560 1.00 39.09 108 LYS A O 1
ATOM 891 N N . ASN A 1 109 ? -16.128 14.836 -30.136 1.00 40.22 109 ASN A N 1
ATOM 892 C CA . ASN A 1 109 ? -14.865 14.939 -30.859 1.00 40.22 109 ASN A CA 1
ATOM 893 C C . ASN 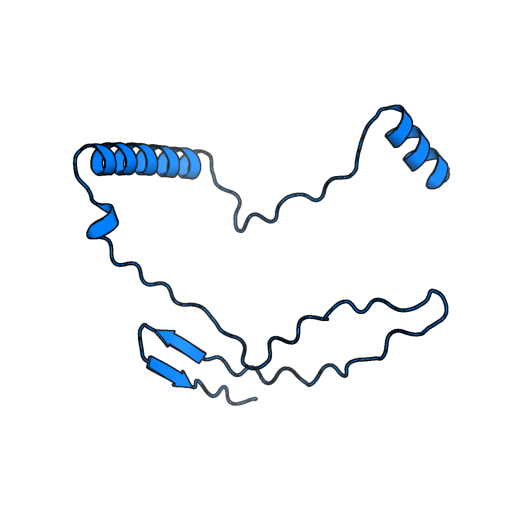A 1 109 ? -14.872 16.265 -31.634 1.00 40.22 109 ASN A C 1
ATOM 895 O O . ASN A 1 109 ? -15.775 16.476 -32.445 1.00 40.22 109 ASN A O 1
ATOM 899 N N . THR A 1 110 ? -13.917 17.145 -31.335 1.00 35.38 110 THR A N 1
ATOM 900 C CA . THR A 1 110 ? -13.596 18.331 -32.141 1.00 35.38 110 THR A CA 1
ATOM 901 C C . THR A 1 110 ? -12.718 17.947 -33.321 1.00 35.38 110 THR A C 1
ATOM 903 O O . THR A 1 110 ? -11.873 17.038 -33.141 1.00 35.38 110 THR A O 1
#

Secondary structure (DSSP, 8-state):
---HHHHHHHHHHTT----PPP--SSPPPHHHHHHHHHHHHHHHHHHHHS-GGGG------EEEES------PPP--TTSPPPPPP-------EEEEETTEEEEE-PPP-

InterPro domains:
  IPR036397 Ribonuclease H superfamily [G3DSA:3.30.420.10] (23-103)
  IPR052709 Transposase-Methyltransferase Hybrid [PTHR46060] (4-84)

Sequence (110 aa):
MFDEKTIVNALKRINLMFKFNPWVPHELTADDKRKRKANFLTLLRDQRKEKILDRIVTCDEKWVYYNNTSSKGGWSAPAESAGSVARLVLTRRYFSVSDEIVAELFTKNT

Foldseek 3Di:
DDDPVVVVVVCVVVVHDDDDDDDDPDDDDPVNVVVVVVVVVVVVVVCVVDVVVVVDDDWDKDKDAPDPPDPPDDDDDPPDDDDDDPPDPRLRWTWTDGPPDTDTDHDDDD

Organism: Araneus ventricosus (NCBI:txid182803)